Protein 9BK1 (pdb70)

InterPro domains:
  IPR006175 YjgF/YER057c/UK114 family [PF01042] (9-115)
  IPR035709 RutC family, YoaB-like [PTHR47328] (1-116)
  IPR035709 RutC family, YoaB-like [cd06150] (10-115)
  IPR035959 RutC-like superfamily [G3DSA:3.30.1330.40] (2-116)
  IPR035959 RutC-like superfamily [SSF55298] (11-117)

Sequence (116 aa):
SIQRQLTNERMSQVVVHNGTVYLAGQVGDDMTAGVEQQTREVLNSIERLLDLAGTDKTRILSVTIYLKDIDADFAGMNSVWDKWLPKGFAPARATVEAKLCEPQILVELSVIAALP

Radius of gyration: 13.82 Å; Cα contacts (8 Å, |Δi|>4): 232; chains: 1; bounding box: 34×32×35 Å

Organism: Pseudomonas syringae pv. tomato (strain ATCC BAA-871 / DC3000) (NCBI:txid223283)

Solvent-accessible surface area: 6533 Å² total; per-residue (Å²): 117,83,93,147,54,100,87,88,182,206,82,16,43,0,31,5,76,121,30,34,0,96,13,19,32,16,49,8,100,50,56,132,17,41,5,69,64,0,0,120,28,0,6,75,13,0,59,133,12,1,106,92,11,43,11,47,62,42,100,9,85,41,1,41,0,66,0,70,59,46,138,70,23,86,76,13,0,25,60,18,17,106,178,20,25,64,205,74,102,78,18,65,81,51,29,68,98,38,167,23,118,93,88,89,11,32,0,39,0,38,2,64,0,24,57,114

B-factor: mean 16.34, std 7.08, range [6.61, 47.85]

Structure (mmCIF, N/CA/C/O backbone):
data_9BK1
#
_entry.id   9BK1
#
_cell.length_a   66.684
_cell.length_b   66.684
_cell.length_c   66.684
_cell.angle_alpha   90.000
_cell.angle_beta   90.000
_cell.angle_gamma   90.000
#
_symmetry.space_group_name_H-M   'P 21 3'
#
loop_
_entity.id
_entity.type
_entity.pdbx_description
1 polymer 'L-PSP family protein PSPTO_0102'
2 water water
#
loop_
_atom_site.group_PDB
_atom_site.id
_atom_site.type_symbol
_atom_site.label_atom_id
_atom_site.label_alt_id
_atom_site.label_comp_id
_atom_site.label_asym_id
_atom_site.label_entity_id
_atom_site.label_seq_id
_atom_site.pdbx_PDB_ins_code
_atom_site.Cartn_x
_atom_site.Cartn_y
_atom_site.Cartn_z
_atom_site.occupancy
_atom_site.B_iso_or_equiv
_atom_site.auth_seq_id
_atom_site.auth_comp_id
_atom_site.auth_asym_id
_atom_site.auth_atom_id
_atom_site.pdbx_PDB_model_num
ATOM 1 N N . SER A 1 2 ? 8.41463 26.19977 27.30710 1.000 34.77589 2 SER A N 1
ATOM 2 C CA . SER A 1 2 ? 8.08929 24.90927 27.90714 1.000 28.81109 2 SER A CA 1
ATOM 3 C C . SER A 1 2 ? 9.13141 24.52348 28.94578 1.000 24.25971 2 SER A C 1
ATOM 4 O O . SER A 1 2 ? 9.16196 25.06072 30.05729 1.000 24.77540 2 SER A O 1
ATOM 7 N N . ILE A 1 3 ? 9.98111 23.57773 28.56523 1.000 21.06198 3 ILE A N 1
ATOM 8 C CA . ILE A 1 3 ? 11.10794 23.13773 29.37660 1.000 20.34202 3 ILE A CA 1
ATOM 9 C C . ILE A 1 3 ? 12.37342 23.31721 28.55526 1.000 22.96647 3 ILE A C 1
ATOM 10 O O . ILE A 1 3 ? 12.44557 22.85661 27.41034 1.000 23.20136 3 ILE A O 1
ATOM 15 N N . GLN A 1 4 ? 13.36231 23.98874 29.13287 1.000 18.51047 4 GLN A N 1
ATOM 16 C CA . GLN A 1 4 ? 14.67750 24.11126 28.52230 1.000 15.90085 4 GLN A CA 1
ATOM 17 C C . GLN A 1 4 ? 15.67242 23.31880 29.35057 1.000 17.29494 4 GLN A C 1
ATOM 18 O O . GLN A 1 4 ? 15.68137 23.43305 30.57414 1.000 18.67247 4 GLN A O 1
ATOM 24 N N . ARG A 1 5 ? 16.49440 22.50891 28.69243 1.000 13.70475 5 ARG A N 1
ATOM 25 C CA . ARG A 1 5 ? 17.54119 21.75029 29.36476 1.000 12.63359 5 ARG A CA 1
ATOM 26 C C . ARG A 1 5 ? 18.88804 22.16138 28.79742 1.000 16.01419 5 ARG A C 1
ATOM 27 O O . ARG A 1 5 ? 19.02021 22.36794 27.58682 1.000 19.18630 5 ARG A O 1
ATOM 35 N N . GLN A 1 6 ? 19.88030 22.28977 29.67913 1.000 14.88195 6 GLN A N 1
ATOM 36 C CA . GLN A 1 6 ? 21.23170 22.66989 29.29145 1.000 15.96584 6 GLN A CA 1
ATOM 37 C 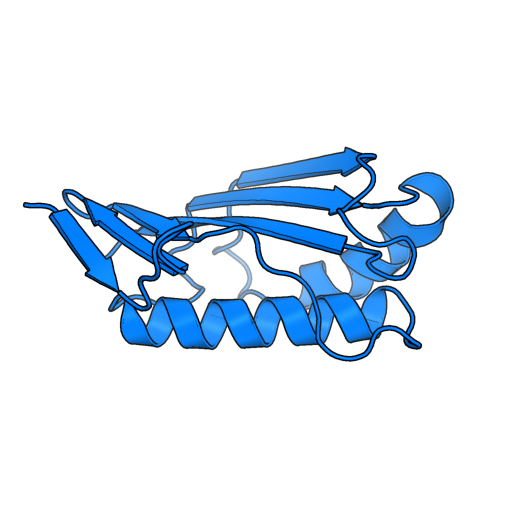C . GLN A 1 6 ? 22.24541 21.77922 29.99332 1.000 17.85960 6 GLN A C 1
ATOM 38 O O . GLN A 1 6 ? 22.05866 21.37765 31.15542 1.000 15.02753 6 GLN A O 1
ATOM 44 N N . LEU A 1 7 ? 23.33749 21.50648 29.26804 1.000 17.49340 7 LEU A N 1
ATOM 45 C CA . LEU A 1 7 ? 24.45893 20.67956 29.71603 1.000 13.58269 7 LEU A CA 1
ATOM 46 C C . LEU A 1 7 ? 23.96826 19.28176 30.10802 1.000 16.42052 7 LEU A C 1
ATOM 47 O O . LEU A 1 7 ? 23.97868 18.87038 31.27301 1.000 16.86352 7 LEU A O 1
ATOM 52 N N . THR A 1 8 ? 23.53448 18.55970 29.08017 1.000 18.82355 8 THR A N 1
ATOM 53 C CA . THR A 1 8 ? 22.77772 17.32393 29.22404 1.000 15.83193 8 THR A CA 1
ATOM 54 C C . THR A 1 8 ? 23.63468 16.14095 28.80513 1.000 19.80771 8 THR A C 1
ATOM 55 O O . THR A 1 8 ? 24.31833 16.19714 27.77613 1.000 20.40507 8 THR A O 1
ATOM 59 N N . ASN A 1 9 ? 23.61159 15.08352 29.61161 1.000 15.73937 9 ASN A N 1
ATOM 60 C CA . ASN A 1 9 ? 24.08327 13.77982 29.16325 1.000 18.53917 9 ASN A CA 1
ATOM 61 C C . ASN A 1 9 ? 23.02025 12.73596 29.49601 1.000 17.97344 9 ASN A C 1
ATOM 62 O O . ASN A 1 9 ? 21.89019 13.09082 29.85231 1.000 16.77152 9 ASN A O 1
ATOM 67 N N . GLU A 1 10 ? 23.35222 11.45138 29.35703 1.000 19.15941 10 GLU A N 1
ATOM 68 C CA . GLU A 1 10 ? 22.36456 10.40345 29.57461 1.000 19.91238 10 GLU A CA 1
ATOM 69 C C . GLU A 1 10 ? 21.85130 10.38448 31.00502 1.000 16.01275 10 GLU A C 1
ATOM 70 O O . GLU A 1 10 ? 20.73790 9.90605 31.25158 1.000 16.71074 10 GLU A O 1
ATOM 76 N N . ARG A 1 11 ? 22.63464 10.90218 31.94389 1.000 14.50859 11 ARG A N 1
ATOM 77 C CA . ARG A 1 11 ? 22.30648 10.79223 33.35690 1.000 13.59240 11 ARG A CA 1
ATOM 78 C C . ARG A 1 11 ? 21.57321 12.01589 33.88108 1.000 12.00087 11 ARG A C 1
ATOM 79 O O . ARG A 1 11 ? 20.65716 11.87934 34.70192 1.000 13.28486 11 ARG A O 1
ATOM 87 N N . MET A 1 12 ? 21.96059 13.21168 33.44957 1.000 13.16808 12 MET A N 1
ATOM 88 C CA . MET A 1 12 ? 21.36676 14.40609 34.03545 1.000 11.47895 12 MET A CA 1
ATOM 89 C C . MET A 1 12 ? 21.58991 15.59709 33.12185 1.000 13.77696 12 MET A C 1
ATOM 90 O O . MET A 1 12 ? 22.45036 15.57950 32.23861 1.000 15.11917 12 MET A O 1
ATOM 95 N N . SER A 1 13 ? 20.79964 16.63736 33.35174 1.000 10.17746 13 SER A N 1
ATOM 96 C CA . SER A 1 13 ? 21.07546 17.97364 32.84832 1.000 10.45617 13 SER A CA 1
ATOM 97 C C . SER A 1 13 ? 21.56586 18.81890 34.00803 1.000 11.88024 13 SER A C 1
ATOM 98 O O . SER A 1 13 ? 21.00803 18.74393 35.10848 1.000 10.27788 13 SER A O 1
ATOM 101 N N . GLN A 1 14 ? 22.59946 19.63238 33.76768 1.000 11.15430 14 GLN A N 1
ATOM 102 C CA . GLN A 1 14 ? 23.03545 20.53315 34.82845 1.000 12.39176 14 GLN A CA 1
ATOM 103 C C . GLN A 1 14 ? 21.99685 21.60836 35.09259 1.000 10.41727 14 GLN A C 1
ATOM 104 O O . GLN A 1 14 ? 21.87958 22.08223 36.23541 1.000 10.17007 14 GLN A O 1
ATOM 110 N N . VAL A 1 15 ? 21.25380 22.01357 34.05429 1.000 10.81617 15 VAL A N 1
ATOM 111 C CA . VAL A 1 15 ? 20.28632 23.10366 34.14134 1.000 12.11367 15 VAL A CA 1
ATOM 112 C C . VAL A 1 15 ? 18.96454 22.64024 33.55004 1.000 13.62394 15 VAL A C 1
ATOM 113 O O . VAL A 1 15 ? 18.93105 22.15880 32.41027 1.000 12.04787 15 VAL A O 1
ATOM 117 N N . VAL A 1 16 ? 17.86877 22.82857 34.28898 1.000 9.70384 16 VAL A N 1
ATOM 118 C CA . VAL A 1 16 ? 16.53062 22.63373 33.73970 1.000 9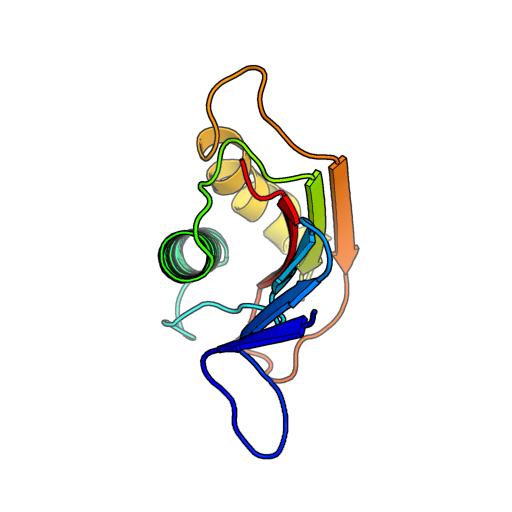.36354 16 VAL A CA 1
ATOM 119 C C . VAL A 1 16 ? 15.69737 23.84841 34.10531 1.000 13.14481 16 VAL A C 1
ATOM 120 O O . VAL A 1 16 ? 15.65753 24.24914 35.27043 1.000 13.50512 16 VAL A O 1
ATOM 124 N N . VAL A 1 17 ? 15.04432 24.45136 33.11772 1.000 11.45544 17 VAL A N 1
ATOM 125 C CA . VAL A 1 17 ? 14.24158 25.64905 33.32467 1.000 10.76420 17 VAL A CA 1
ATOM 126 C C . VAL A 1 17 ? 12.81431 25.32801 32.91069 1.000 12.47858 17 VAL A C 1
ATOM 127 O O . VAL A 1 17 ? 12.58194 24.82370 31.80405 1.000 14.63182 17 VAL A O 1
ATOM 131 N N . HIS A 1 18 ? 11.86753 25.56871 33.81479 1.000 9.75846 18 HIS A N 1
ATOM 132 C CA . HIS A 1 18 ? 10.45678 25.30022 33.54692 1.000 10.63185 18 HIS A CA 1
ATOM 133 C C . HIS A 1 18 ? 9.61347 26.44412 34.07839 1.000 11.96353 18 HIS A C 1
ATOM 134 O O . HIS A 1 18 ? 9.59192 26.68823 35.28702 1.000 12.00347 18 HIS A O 1
ATOM 141 N N . ASN A 1 19 ? 8.92178 27.14304 33.17542 1.000 13.81244 19 ASN A N 1
ATOM 142 C CA . ASN A 1 19 ? 7.93435 28.14928 33.56448 1.000 14.33265 19 ASN A CA 1
ATOM 143 C C . ASN A 1 19 ? 8.49848 29.09772 34.61410 1.000 10.71244 19 ASN A C 1
ATOM 144 O O . ASN A 1 19 ? 7.87022 29.38309 35.63488 1.000 13.87455 19 ASN A O 1
ATOM 149 N N . GLY A 1 20 ? 9.72048 29.56000 34.37094 1.000 12.61603 20 GLY A N 1
ATOM 150 C CA . GLY A 1 20 ? 10.33367 30.56827 35.20185 1.000 11.16273 20 GLY A CA 1
AT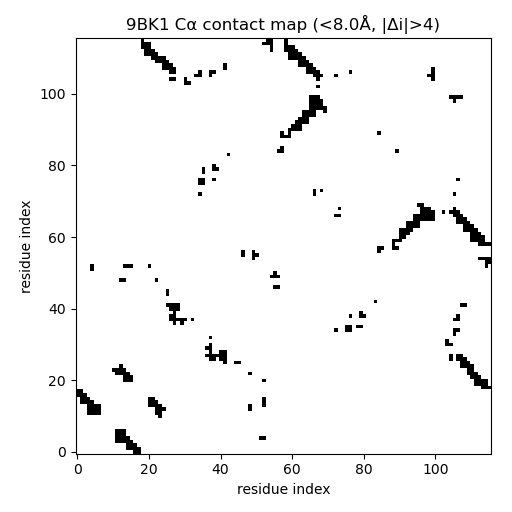OM 151 C C . GLY A 1 20 ? 11.13978 30.05519 36.37477 1.000 12.98558 20 GLY A C 1
ATOM 152 O O . GLY A 1 20 ? 11.75267 30.86596 37.08131 1.000 11.74881 20 GLY A O 1
ATOM 153 N N . THR A 1 21 ? 11.15722 28.74751 36.61449 1.000 10.72959 21 THR A N 1
ATOM 154 C CA . THR A 1 21 ? 11.89878 28.17243 37.73220 1.000 9.76668 21 THR A CA 1
ATOM 155 C C . THR A 1 21 ? 13.09139 27.38452 37.20190 1.000 12.93126 21 THR A C 1
ATOM 156 O O . THR A 1 21 ? 12.95064 26.60460 36.25705 1.000 10.81468 21 THR A O 1
ATOM 160 N N . VAL A 1 22 ? 14.25992 27.59848 37.81093 1.000 9.13498 22 VAL A N 1
ATOM 161 C CA . VAL A 1 22 ? 15.52683 26.98865 37.41637 1.000 10.71490 22 VAL A CA 1
ATOM 162 C C . VAL A 1 22 ? 15.87580 25.91758 38.44016 1.000 10.23402 22 VAL A C 1
ATOM 163 O O . VAL A 1 22 ? 15.98636 26.20869 39.63531 1.000 8.81535 22 VAL A O 1
ATOM 167 N N . TYR A 1 23 ? 16.05260 24.68381 37.97582 1.000 9.04888 23 TYR A N 1
ATOM 168 C CA . TYR A 1 23 ? 16.46545 23.55943 38.80555 1.000 7.34829 23 TYR A CA 1
ATOM 169 C C . TYR A 1 23 ? 17.87356 23.16423 38.39248 1.000 8.76133 23 TYR A C 1
ATOM 170 O O . TYR A 1 23 ? 18.10606 22.80826 37.22807 1.000 10.09660 23 TYR A O 1
ATOM 179 N N . LEU A 1 24 ? 18.81805 23.21397 39.32848 1.000 7.60301 24 LEU A N 1
ATOM 180 C CA . LEU A 1 24 ? 20.18107 22.80582 39.01508 1.000 7.04644 24 LEU A CA 1
ATOM 181 C C . LEU A 1 24 ? 20.45411 21.40298 39.54810 1.000 9.30237 24 LEU A C 1
ATOM 182 O O . LEU A 1 24 ? 19.95691 21.02449 40.61377 1.000 9.89045 24 LEU A O 1
ATOM 187 N N . ALA A 1 25 ? 21.22595 20.62918 38.78419 1.000 7.31468 25 ALA A N 1
ATOM 188 C CA . ALA A 1 25 ? 21.78303 19.37692 39.28751 1.000 8.93045 25 ALA A CA 1
ATOM 189 C C . ALA A 1 25 ? 22.65002 19.65337 40.51425 1.000 8.33663 25 ALA A C 1
ATOM 190 O O . ALA A 1 25 ? 23.14733 20.76076 40.71965 1.000 8.84311 25 ALA A O 1
ATOM 192 N N . GLY A 1 26 ? 22.82424 18.62627 41.35010 1.000 8.99151 26 GLY A N 1
ATOM 193 C CA . GLY A 1 26 ? 23.66987 18.78866 42.51954 1.000 8.93337 26 GLY A CA 1
ATOM 194 C C . GLY A 1 26 ? 25.08675 19.15231 42.11286 1.000 8.21149 26 GLY A C 1
ATOM 195 O O . GLY A 1 26 ? 25.64006 18.58194 41.17509 1.000 10.18547 26 GLY A O 1
ATOM 196 N N . GLN A 1 27 ? 25.67140 20.11908 42.82464 1.000 7.30247 27 GLN A N 1
ATOM 197 C CA . GLN A 1 27 ? 26.98290 20.65454 42.47826 1.000 8.99870 27 GLN A CA 1
ATOM 198 C C . GLN A 1 27 ? 27.97775 20.32563 43.57911 1.000 9.07454 27 GLN A C 1
ATOM 199 O O . GLN A 1 27 ? 27.66036 20.43551 44.76708 1.000 9.99352 27 GLN A O 1
ATOM 205 N N . VAL A 1 28 ? 29.17416 19.89958 43.17572 1.000 10.24901 28 VAL A N 1
ATOM 206 C CA . VAL A 1 28 ? 30.27024 19.62847 44.09473 1.000 10.91742 28 VAL A CA 1
ATOM 207 C C . VAL A 1 28 ? 31.48660 20.42555 43.64315 1.000 13.73548 28 VAL A C 1
ATOM 208 O O . VAL A 1 28 ? 31.50070 21.03021 42.57043 1.000 13.74765 28 VAL A O 1
ATOM 212 N N . GLY A 1 29 ? 32.51382 20.42895 44.49489 1.000 12.63792 29 GLY A N 1
ATOM 213 C CA . GLY A 1 29 ? 33.71041 21.20091 44.23859 1.000 11.70206 29 GLY A CA 1
ATOM 214 C C . GLY A 1 29 ? 34.64244 20.52526 43.24812 1.000 13.40129 29 GLY A C 1
ATOM 215 O O . GLY A 1 29 ? 34.35931 19.46546 42.69236 1.000 15.19743 29 GLY A O 1
ATOM 216 N N . ASP A 1 30 ? 35.79103 21.16534 43.02506 1.000 14.00566 30 ASP A N 1
ATOM 217 C CA . ASP A 1 30 ? 36.77598 20.67270 42.06158 1.000 14.30146 30 ASP A CA 1
ATOM 218 C C . ASP A 1 30 ? 37.96431 19.98535 42.72294 1.000 15.59707 30 ASP A C 1
ATOM 219 O O . ASP A 1 30 ? 38.35338 18.89960 42.29121 1.000 17.80422 30 ASP A O 1
ATOM 224 N N . ASP A 1 31 ? 38.53800 20.59383 43.76721 1.000 18.06123 31 ASP A N 1
ATOM 225 C CA . ASP A 1 31 ? 39.74765 20.08479 44.41447 1.000 18.32571 31 ASP A CA 1
ATOM 226 C C . ASP A 1 31 ? 39.37287 19.12297 45.53899 1.000 17.27504 31 ASP A C 1
ATOM 227 O O . ASP A 1 31 ? 38.96148 19.54714 46.62364 1.000 17.88762 31 ASP A O 1
ATOM 232 N N . MET A 1 32 ? 39.57279 17.83296 45.29633 1.000 21.58040 32 MET A N 1
ATOM 233 C CA . MET A 1 32 ? 39.18249 16.80761 46.25097 1.000 22.94938 32 MET A CA 1
ATOM 234 C C . MET A 1 32 ? 40.10089 16.72387 47.45848 1.000 25.88976 32 MET A C 1
ATOM 235 O O . MET A 1 32 ? 39.72096 16.09782 48.45576 1.000 29.95765 32 MET A O 1
ATOM 240 N N . THR A 1 33 ? 41.27693 17.33859 47.40281 1.000 25.48471 33 THR A N 1
ATOM 241 C CA . THR A 1 33 ? 42.20015 17.34770 48.52784 1.000 24.68001 33 THR A CA 1
ATOM 242 C C . THR A 1 33 ? 41.98934 18.53744 49.45214 1.000 24.34935 33 THR A C 1
ATOM 243 O O . THR A 1 33 ? 42.65521 18.62851 50.48893 1.000 24.71528 33 THR A O 1
ATOM 247 N N . ALA A 1 34 ? 41.08428 19.44444 49.11272 1.000 19.81925 34 ALA A N 1
ATOM 248 C CA . ALA A 1 34 ? 40.93432 20.68179 49.85885 1.000 18.41485 34 ALA A CA 1
ATOM 249 C C . ALA A 1 34 ? 39.86596 20.53424 50.93864 1.000 15.96559 34 ALA A C 1
ATOM 250 O O . ALA A 1 34 ? 39.06039 19.59995 50.92449 1.000 17.70634 34 ALA A O 1
ATOM 252 N N . GLY A 1 35 ? 39.86951 21.48040 51.87827 1.000 14.54371 35 GLY A N 1
ATOM 253 C CA . GLY A 1 35 ? 38.89542 21.49953 52.94658 1.000 15.94618 35 GLY A CA 1
ATOM 254 C C . GLY A 1 35 ? 37.54240 22.00264 52.47869 1.000 15.37675 35 GLY A C 1
ATOM 255 O O . GLY A 1 35 ? 37.34312 22.38252 51.32266 1.000 15.95693 35 GLY A O 1
ATOM 256 N N . VAL A 1 36 ? 36.59768 22.02478 53.42050 1.000 15.35446 36 VAL A N 1
ATOM 257 C CA . VAL A 1 36 ? 35.22100 22.35877 53.05621 1.000 12.45842 36 VAL A CA 1
ATOM 258 C C . VAL A 1 36 ? 35.10265 23.80724 52.57865 1.000 15.50353 36 VAL A C 1
ATOM 259 O O . VAL A 1 36 ? 34.25554 24.10692 51.73293 1.000 12.68516 36 VAL A O 1
ATOM 263 N N . GLU A 1 37 ? 35.94679 24.72144 53.07217 1.000 15.63610 37 GLU A N 1
ATOM 264 C CA . GLU A 1 37 ? 35.83252 26.12003 52.65788 1.000 15.01839 37 GLU A CA 1
ATOM 265 C C . GLU A 1 37 ? 36.14154 26.28278 51.17211 1.000 13.95464 37 GLU A C 1
ATOM 266 O O . GLU A 1 37 ? 35.37821 26.91639 50.42507 1.000 16.78587 37 GLU A O 1
ATOM 272 N N . GLN A 1 38 ? 37.26702 25.72233 50.72035 1.000 15.28187 38 GLN A N 1
ATOM 273 C CA . GLN A 1 38 ? 37.62597 25.84405 49.31493 1.000 17.73543 38 GLN A CA 1
ATOM 274 C C . GLN A 1 38 ? 36.64956 25.07944 48.42467 1.000 14.61612 38 GLN A C 1
ATOM 275 O O . GLN A 1 38 ? 36.29207 25.54918 47.33408 1.000 16.52773 38 GLN A O 1
ATOM 281 N N . GLN A 1 39 ? 36.20880 23.89550 48.86468 1.000 15.55919 39 GLN A N 1
ATOM 282 C CA . GLN A 1 39 ? 35.22388 23.16319 48.07094 1.000 14.01299 39 GLN A CA 1
ATOM 283 C C . GLN A 1 39 ? 33.93151 23.95393 47.95064 1.000 12.72605 39 GLN A C 1
ATOM 284 O O . GLN A 1 39 ? 33.30480 23.97202 46.88421 1.000 12.58317 39 GLN A O 1
ATOM 290 N N . THR A 1 40 ? 33.51670 24.62158 49.03093 1.000 11.95876 40 THR A N 1
ATOM 291 C CA . THR A 1 40 ? 32.30476 25.43083 48.97272 1.000 11.34944 40 THR A CA 1
ATOM 292 C C . THR A 1 40 ? 32.47745 26.59271 48.00495 1.000 13.58474 40 THR A C 1
ATOM 293 O O . THR A 1 40 ? 31.56664 26.89375 47.22181 1.000 12.12316 40 THR A O 1
ATOM 297 N N . ARG A 1 41 ? 33.64691 27.24890 48.02342 1.000 14.43130 41 ARG A N 1
ATOM 298 C CA . ARG A 1 41 ? 33.89474 28.31850 47.05330 1.000 16.59437 41 ARG A CA 1
ATOM 299 C C . ARG A 1 41 ? 33.76407 27.81122 45.62432 1.000 12.89938 41 ARG A C 1
ATOM 300 O O . ARG A 1 41 ? 33.17048 28.48136 44.76903 1.000 14.51434 41 ARG A O 1
ATOM 308 N N . GLU A 1 42 ? 34.31818 26.62601 45.35454 1.000 14.08767 42 GLU A N 1
ATOM 309 C CA . GLU A 1 42 ? 34.27792 26.07676 44.00409 1.000 12.00900 42 GLU A CA 1
ATOM 310 C C . GLU A 1 42 ? 32.84716 25.72884 43.60248 1.000 14.48358 42 GLU A C 1
ATOM 311 O O . GLU A 1 42 ? 32.43421 25.97369 42.45995 1.000 14.92392 42 GLU A O 1
ATOM 317 N N . VAL A 1 43 ? 32.06821 25.19473 44.54650 1.000 12.64048 43 VAL A N 1
ATOM 318 C CA . VAL A 1 43 ? 30.65395 24.91609 44.29189 1.000 11.24811 43 VAL A CA 1
ATOM 319 C C . VAL A 1 43 ? 29.91309 26.19354 43.93022 1.000 12.77578 43 VAL A C 1
ATOM 320 O O . VAL A 1 43 ? 29.09752 26.22194 42.99762 1.000 12.90085 43 VAL A O 1
ATOM 324 N N . LEU A 1 44 ? 30.14795 27.26049 44.69365 1.000 11.80814 44 LEU A N 1
ATOM 325 C CA . LEU A 1 44 ? 29.40998 28.49218 44.45253 1.000 11.84974 44 LEU A CA 1
ATOM 326 C C . LEU A 1 44 ? 29.80327 29.10800 43.11198 1.000 12.91603 44 LEU A C 1
ATOM 327 O O . LEU A 1 44 ? 28.94506 29.63444 42.38850 1.000 11.64659 44 LEU A O 1
ATOM 332 N N . ASN A 1 45 ? 31.08846 29.02003 42.74439 1.000 13.63605 45 ASN A N 1
ATOM 333 C CA . ASN A 1 45 ? 31.50633 29.46802 41.41417 1.000 13.72431 45 ASN A CA 1
ATOM 334 C C . ASN A 1 45 ? 30.77897 28.69483 40.31760 1.000 14.00994 45 ASN A C 1
ATOM 335 O O . ASN A 1 45 ? 30.30836 29.27979 39.32545 1.000 13.93596 45 ASN A O 1
ATOM 340 N N . SER A 1 46 ? 30.70870 27.36473 40.46620 1.000 12.99424 46 SER A N 1
ATOM 341 C CA . SER A 1 46 ? 30.00447 26.53736 39.48946 1.000 11.49532 46 SER A CA 1
ATOM 342 C C . SER A 1 46 ? 28.53668 26.93256 39.38106 1.000 13.94148 46 SER A C 1
ATOM 343 O O . SER A 1 46 ? 27.98136 27.01794 38.27601 1.000 14.16935 46 SER A O 1
ATOM 346 N N . ILE A 1 47 ? 27.88768 27.15595 40.52636 1.000 11.46476 47 ILE A N 1
ATOM 347 C CA . ILE A 1 47 ? 26.48835 27.57766 40.51559 1.000 9.80755 47 ILE A CA 1
ATOM 348 C C . ILE A 1 47 ? 26.33661 28.88548 39.75624 1.000 11.82709 47 ILE A C 1
ATOM 349 O O . ILE A 1 47 ? 25.40176 29.04834 38.96299 1.000 13.15115 47 ILE A O 1
ATOM 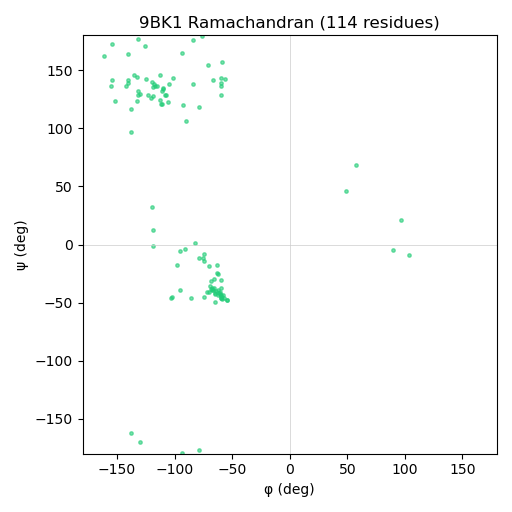354 N N . GLU A 1 48 ? 27.24570 29.83796 39.98998 1.000 12.42507 48 GLU A N 1
ATOM 355 C CA . GLU A 1 48 ? 27.15272 31.12061 39.29701 1.000 11.61483 48 GLU A CA 1
ATOM 356 C C . GLU A 1 48 ? 27.24726 30.92917 37.78974 1.000 13.27306 48 GLU A C 1
ATOM 357 O O . GLU A 1 48 ? 26.48194 31.53710 37.02865 1.000 16.13678 48 GLU A O 1
ATOM 363 N N . ARG A 1 49 ? 28.15846 30.06323 37.33816 1.000 14.94608 49 ARG A N 1
ATOM 364 C CA . ARG A 1 49 ? 28.25295 29.81212 35.89804 1.000 12.46959 49 ARG A CA 1
ATOM 365 C C . ARG A 1 49 ? 26.95540 29.22231 35.35069 1.000 13.53789 49 ARG A C 1
ATOM 366 O O . ARG A 1 49 ? 26.48483 29.60806 34.26465 1.000 13.43224 49 ARG A O 1
ATOM 374 N N . LEU A 1 50 ? 26.35828 28.28258 36.09117 1.000 11.52731 50 LEU A N 1
ATOM 375 C CA . LEU A 1 50 ? 25.12704 27.66101 35.61565 1.000 12.40919 50 LEU A CA 1
ATOM 376 C C . LEU A 1 50 ? 23.97127 28.65655 35.61189 1.000 12.76145 50 LEU A C 1
ATOM 377 O O . LEU A 1 50 ? 23.12221 28.62844 34.71358 1.000 11.74431 50 LEU A O 1
ATOM 382 N N . LEU A 1 51 ? 23.90835 29.52860 36.61735 1.000 11.97015 51 LEU A N 1
ATOM 383 C CA . LEU A 1 51 ? 22.85824 30.53921 36.63285 1.000 14.66082 51 LEU A CA 1
ATOM 384 C C . LEU A 1 51 ? 23.01580 31.49675 35.45572 1.000 13.51804 51 LEU A C 1
ATOM 385 O O . LEU A 1 51 ? 22.02122 31.88543 34.82948 1.000 12.94853 51 LEU A O 1
ATOM 390 N N . ASP A 1 52 ? 24.25918 31.87445 35.13404 1.000 13.52859 52 ASP A N 1
ATOM 391 C CA . ASP A 1 52 ? 24.51073 32.67233 33.93268 1.000 14.49551 52 ASP A CA 1
ATOM 392 C C . ASP A 1 52 ? 23.92363 32.00088 32.69400 1.000 14.99145 52 ASP A C 1
ATOM 393 O O . ASP A 1 52 ? 23.25870 32.65018 31.87205 1.000 15.73316 52 ASP A O 1
ATOM 398 N N . LEU A 1 53 ? 24.17995 30.69450 32.53113 1.000 14.30795 53 LEU A N 1
ATOM 399 C CA . LEU A 1 53 ? 23.64918 29.99713 31.35499 1.000 12.53981 53 LEU A CA 1
ATOM 400 C C . LEU A 1 53 ? 22.12471 29.93301 31.37405 1.000 16.28223 53 LEU A C 1
ATOM 401 O O . LEU A 1 53 ? 21.47621 30.04392 30.32440 1.000 16.30024 53 LEU A O 1
ATOM 406 N N . ALA A 1 54 ? 21.53635 29.74517 32.55761 1.000 13.54370 54 ALA A N 1
ATOM 407 C CA . ALA A 1 54 ? 20.08863 29.62015 32.68094 1.000 13.96140 54 ALA A CA 1
ATOM 408 C C . ALA A 1 54 ? 19.36130 30.93443 32.41561 1.000 16.26070 54 ALA A C 1
ATOM 409 O O . ALA A 1 54 ? 18.15541 30.92137 32.13648 1.000 19.40323 54 ALA A O 1
ATOM 411 N N . GLY A 1 55 ? 20.05769 32.05717 32.47571 1.000 14.35765 55 GLY A N 1
ATOM 412 C CA . GLY A 1 55 ? 19.43041 33.34526 32.28421 1.000 16.22130 55 GLY A CA 1
ATOM 413 C C . GLY A 1 55 ? 19.04898 34.06013 33.55837 1.000 17.34781 55 GLY A C 1
ATOM 414 O O . GLY A 1 55 ? 18.17401 34.93412 33.51095 1.000 17.33239 55 GLY A O 1
ATOM 415 N N . THR A 1 56 ? 19.65376 33.72493 34.68212 1.000 14.86529 56 THR A N 1
ATOM 416 C CA . THR A 1 56 ? 19.35915 34.43629 35.91945 1.000 15.78076 56 THR A CA 1
ATOM 417 C C . THR A 1 56 ? 20.67765 34.67659 36.64685 1.000 15.58902 56 THR A C 1
ATOM 418 O O . THR A 1 56 ? 21.75545 34.62756 36.04298 1.000 16.19972 56 THR A O 1
ATOM 422 N N . ASP A 1 57 ? 20.59901 34.98476 37.94204 1.000 13.95741 57 ASP A N 1
ATOM 423 C CA . ASP A 1 57 ? 21.76255 35.40311 38.71156 1.000 15.50135 57 ASP A CA 1
ATOM 424 C C . ASP A 1 57 ? 21.54042 35.08351 40.18466 1.000 15.32094 57 ASP A C 1
ATOM 425 O O . ASP A 1 57 ? 20.44897 34.69000 40.60381 1.000 13.60155 57 ASP A O 1
ATOM 430 N N . LYS A 1 58 ? 22.59510 35.27487 40.97884 1.000 16.36723 58 LYS A N 1
ATOM 431 C CA . LYS A 1 58 ? 22.58188 34.74222 42.33664 1.000 18.08201 58 LYS A CA 1
ATOM 432 C C . LYS A 1 58 ? 21.69664 35.53555 43.29540 1.000 18.63706 58 LYS A C 1
ATOM 433 O O . LYS A 1 58 ? 21.47137 35.06676 44.41532 1.000 18.98200 58 LYS A O 1
ATOM 439 N N . THR A 1 59 ? 21.16651 36.69196 42.88936 1.000 17.23108 59 THR A N 1
ATOM 440 C CA . THR A 1 59 ? 20.14331 37.37232 43.68122 1.000 18.47546 59 THR A CA 1
ATOM 441 C C . THR A 1 59 ? 18.73738 36.82552 43.45410 1.000 16.51514 59 THR A C 1
ATOM 442 O O . THR A 1 59 ? 17.78676 37.34186 44.05420 1.000 17.54305 59 THR A O 1
ATOM 446 N N . ARG A 1 60 ? 18.57219 35.80431 42.61264 1.000 13.75538 60 ARG A N 1
ATOM 447 C CA . ARG A 1 60 ? 17.25426 35.23811 42.36010 1.000 12.19096 60 ARG A CA 1
ATOM 448 C C . ARG A 1 60 ? 17.20048 33.76312 42.73953 1.000 11.62935 60 ARG A C 1
ATOM 449 O O . ARG A 1 60 ? 16.47650 32.97649 42.12973 1.000 11.47278 60 ARG A O 1
ATOM 457 N N . ILE A 1 61 ? 17.95441 33.37934 43.75832 1.000 10.83627 61 ILE A N 1
ATOM 458 C CA . ILE A 1 61 ? 17.91804 32.00445 44.23888 1.000 11.01961 61 ILE A CA 1
ATOM 459 C C . ILE A 1 61 ? 16.75623 31.86574 45.20617 1.000 9.60875 61 ILE A C 1
ATOM 460 O O . ILE A 1 61 ? 16.46408 32.77907 45.98912 1.000 10.73807 61 ILE A O 1
ATOM 465 N N . LEU A 1 62 ? 16.03532 30.75539 45.10167 1.000 9.13483 62 LEU A N 1
ATOM 466 C CA . LEU A 1 62 ? 14.83122 30.57868 45.90076 1.000 8.59827 62 LEU A CA 1
ATOM 467 C C . LEU A 1 62 ? 15.06517 29.66033 47.08779 1.000 9.80737 62 LEU A C 1
ATOM 468 O O . LEU A 1 62 ? 14.64169 29.97650 48.20811 1.000 9.22544 62 LEU A O 1
ATOM 473 N N . SER A 1 63 ? 15.74419 28.53277 46.86215 1.000 9.10895 63 SER A N 1
ATOM 474 C CA . SER A 1 63 ? 15.89126 27.52375 47.90638 1.000 9.24461 63 SER A CA 1
ATOM 475 C C . SER A 1 63 ? 17.14151 26.70702 47.61751 1.000 7.80909 63 SER A C 1
ATOM 476 O O . SER A 1 63 ? 17.38701 26.33410 46.46914 1.000 9.43109 63 SER A O 1
ATOM 479 N N . VAL A 1 64 ? 17.94031 26.43827 48.65198 1.000 8.44896 64 VAL A N 1
ATOM 480 C CA . VAL A 1 64 ? 19.15026 25.63629 48.50321 1.000 7.95956 64 VAL A CA 1
ATOM 481 C C . VAL A 1 64 ? 19.16248 24.59427 49.60144 1.000 7.77466 64 VAL A C 1
ATOM 482 O O . VAL A 1 64 ? 18.92422 24.91166 50.77358 1.000 7.52341 64 VAL A O 1
ATOM 486 N N . THR A 1 65 ? 19.42160 23.35351 49.22443 1.000 6.60501 65 THR A N 1
ATOM 487 C CA . THR A 1 65 ? 19.66516 22.29593 50.18855 1.000 8.59663 65 THR A CA 1
ATOM 488 C C . THR A 1 65 ? 21.14079 21.94217 50.13191 1.000 8.22503 65 THR A C 1
ATOM 489 O O . THR A 1 65 ? 21.69760 21.72847 49.04684 1.000 8.17715 65 THR A O 1
ATOM 493 N N . ILE A 1 66 ? 21.77388 21.93391 51.29804 1.000 8.36765 66 ILE A N 1
ATOM 494 C CA . ILE A 1 66 ? 23.21016 21.73978 51.43130 1.000 8.39389 66 ILE A CA 1
ATOM 495 C C . ILE A 1 66 ? 23.42957 20.40841 52.12103 1.000 8.27986 66 ILE A C 1
ATOM 496 O O . ILE A 1 66 ? 22.91173 20.19380 53.22252 1.000 9.07354 66 ILE A O 1
ATOM 501 N N . TYR A 1 67 ? 24.20414 19.53304 51.48440 1.000 7.87208 67 TYR A N 1
ATOM 502 C CA . TYR A 1 67 ? 24.58586 18.24029 52.03617 1.000 7.71108 67 TYR A CA 1
ATOM 503 C C . TYR A 1 67 ? 26.05039 18.28894 52.43828 1.000 10.05654 67 TYR A C 1
ATOM 504 O O . TYR A 1 67 ? 26.90409 18.65539 51.62626 1.000 10.60146 67 TYR A O 1
ATOM 513 N N . LEU A 1 68 ? 26.33957 17.88832 53.67418 1.000 8.98740 68 LEU A N 1
ATOM 514 C CA . LEU A 1 68 ? 27.70591 17.82708 54.17860 1.000 10.17155 68 LEU A CA 1
ATOM 515 C C . LEU A 1 68 ? 28.04768 16.39008 54.52393 1.000 10.84701 68 LEU A C 1
ATOM 516 O O . LEU A 1 68 ? 27.23450 15.67496 55.12246 1.000 9.70964 68 LEU A O 1
ATOM 521 N N . LYS A 1 69 ? 29.26397 15.97474 54.16461 1.000 8.31598 69 LYS A N 1
ATOM 522 C CA . LYS A 1 69 ? 29.72505 14.64040 54.54382 1.000 11.00325 69 LYS A CA 1
ATOM 523 C C . LYS A 1 69 ? 29.76889 14.48086 56.05859 1.000 13.45748 69 LYS A C 1
ATOM 524 O O . LYS A 1 69 ? 29.38334 13.43429 56.59157 1.000 13.09826 69 LYS A O 1
ATOM 530 N N . ASP A 1 70 ? 30.22578 15.51167 56.76605 1.000 10.29189 70 ASP A N 1
ATOM 531 C CA . ASP A 1 70 ? 30.37002 15.48656 58.22369 1.000 13.44951 70 ASP A CA 1
ATOM 532 C C . ASP A 1 70 ? 29.86623 16.83288 58.73264 1.000 11.36689 70 ASP A C 1
ATOM 533 O O . ASP A 1 70 ? 30.60993 17.81320 58.70951 1.000 12.41498 70 ASP A O 1
ATOM 538 N N . ILE A 1 71 ? 28.60700 16.89075 59.17449 1.000 10.00965 71 ILE A N 1
ATOM 539 C CA . ILE A 1 71 ? 28.04103 18.18962 59.53338 1.000 11.07898 71 ILE A CA 1
ATOM 540 C C . ILE A 1 71 ? 28.70312 18.74215 60.79379 1.000 14.39749 71 ILE A C 1
ATOM 541 O O . ILE A 1 71 ? 28.96719 19.95030 60.88780 1.000 15.03027 71 ILE A O 1
ATOM 546 N N . ASP A 1 72 ? 29.05254 17.86831 61.74512 1.000 13.20610 72 ASP A N 1
ATOM 547 C CA . ASP A 1 72 ? 29.73991 18.33831 62.94626 1.000 17.01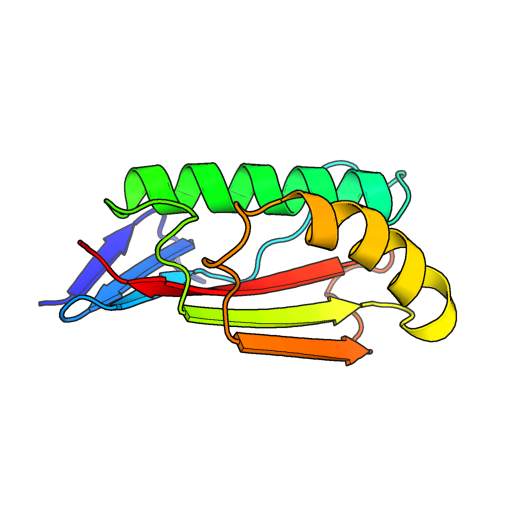184 72 ASP A CA 1
ATOM 548 C C . ASP A 1 72 ? 31.08658 18.96291 62.60498 1.000 14.69239 72 ASP A C 1
ATOM 549 O O . ASP A 1 72 ? 31.44426 20.01514 63.14738 1.000 17.45494 72 ASP A O 1
ATOM 554 N N . ALA A 1 73 ? 31.84863 18.33258 61.70642 1.000 13.48725 73 ALA A N 1
ATOM 555 C CA . ALA A 1 73 ? 33.16956 18.86132 61.37998 1.000 13.21539 73 ALA A CA 1
ATOM 556 C C . ALA A 1 73 ? 33.08175 20.14125 60.55640 1.000 14.98109 73 ALA A C 1
ATOM 557 O O . ALA A 1 73 ? 33.85607 21.08008 60.77746 1.000 14.28382 73 ALA A O 1
ATOM 559 N N . ASP A 1 74 ? 32.15782 20.20170 59.59849 1.000 12.82167 74 ASP A N 1
ATOM 560 C CA . ASP A 1 74 ? 32.28381 21.15764 58.50636 1.000 13.11236 74 ASP A CA 1
ATOM 561 C C . ASP A 1 74 ? 31.16243 22.18131 58.39648 1.000 10.02781 74 ASP A C 1
ATOM 562 O O . ASP A 1 74 ? 31.22919 23.03537 57.49893 1.000 13.45444 74 ASP A O 1
ATOM 567 N N . PHE A 1 75 ? 30.14589 22.12900 59.26385 1.000 11.75752 75 PHE A N 1
ATOM 568 C CA . PHE A 1 75 ? 29.07186 23.11882 59.22495 1.000 10.69190 75 PHE A CA 1
ATOM 569 C C . PHE A 1 75 ? 29.62788 24.53453 59.31226 1.000 13.80418 75 PHE A C 1
ATOM 570 O O . PHE A 1 75 ? 29.27694 25.40592 58.50903 1.000 14.01878 75 PHE A O 1
ATOM 578 N N . ALA A 1 76 ? 30.53463 24.77398 60.26220 1.000 15.41236 76 ALA A N 1
ATOM 579 C CA . ALA A 1 76 ? 31.00366 26.13771 60.48066 1.000 15.01111 76 ALA A CA 1
ATOM 580 C C . ALA A 1 76 ? 31.86625 26.61868 59.31979 1.000 12.81348 76 ALA A C 1
ATOM 581 O O . ALA A 1 76 ? 31.75709 27.77610 58.89043 1.000 14.32960 76 ALA A O 1
ATOM 583 N N . GLY A 1 77 ? 32.72869 25.74877 58.79843 1.000 12.33784 77 GLY A N 1
ATOM 584 C CA . GLY A 1 77 ? 33.55934 26.14040 57.67085 1.000 12.83171 77 GLY A CA 1
ATOM 585 C C . GLY A 1 77 ? 32.74660 26.41800 56.42253 1.000 15.51006 77 GLY A C 1
ATOM 586 O O . GLY A 1 77 ? 33.00676 27.38797 55.70157 1.000 14.83579 77 GLY A O 1
ATOM 587 N N . MET A 1 78 ? 31.75214 25.56922 56.14391 1.000 12.60163 78 MET A N 1
ATOM 588 C CA . MET A 1 78 ? 30.85286 25.83011 55.02887 1.000 12.26792 78 MET A CA 1
ATOM 589 C C . MET A 1 78 ? 30.14243 27.16906 55.20909 1.000 10.42410 78 MET A C 1
ATOM 590 O O . MET A 1 78 ? 30.06984 27.97665 54.27205 1.000 11.61639 78 MET A O 1
ATOM 595 N N . ASN A 1 79 ? 29.60135 27.41528 56.40871 1.000 11.90691 79 ASN A N 1
ATOM 596 C CA . ASN A 1 79 ? 28.90785 28.67469 56.66654 1.000 10.75198 79 ASN A CA 1
ATOM 597 C C . ASN A 1 79 ? 29.82377 29.86691 56.46034 1.000 12.32901 79 ASN A C 1
ATOM 598 O O . ASN A 1 79 ? 29.37568 30.92295 56.00069 1.000 14.07195 79 ASN A O 1
ATOM 603 N N . SER A 1 80 ? 31.10044 29.73707 56.83066 1.000 13.90450 80 SER A N 1
ATOM 604 C CA . SER A 1 80 ? 31.97460 30.90203 56.72846 1.000 13.73536 80 SER A CA 1
ATOM 605 C C . SER A 1 80 ? 32.05814 31.40698 55.29466 1.000 17.03045 80 SER A C 1
ATOM 606 O O . SER A 1 80 ? 32.21204 32.61507 55.07127 1.000 16.72334 80 SER A O 1
ATOM 609 N N . VAL A 1 81 ? 31.93360 30.51033 54.31865 1.000 12.26413 81 VAL A N 1
ATOM 610 C CA . VAL A 1 81 ? 31.92706 30.88255 52.90364 1.000 14.00488 81 VAL A CA 1
ATOM 611 C C . VAL A 1 81 ? 30.52790 31.26050 52.44422 1.000 16.93605 81 VAL A C 1
ATOM 612 O O . VAL A 1 81 ? 30.33932 32.26806 51.75396 1.000 16.10926 81 VAL A O 1
ATOM 616 N N . TRP A 1 82 ? 29.53794 30.44429 52.81622 1.000 14.13614 82 TRP A N 1
ATOM 617 C CA . TRP A 1 82 ? 28.16262 30.68355 52.38249 1.000 12.67628 82 TRP A CA 1
ATOM 618 C C . TRP A 1 82 ? 27.68072 32.07083 52.79875 1.000 12.76975 82 TRP A C 1
ATOM 619 O O . TRP A 1 82 ? 27.07151 32.79674 51.99978 1.000 12.95836 82 TRP A O 1
ATOM 630 N N . ASP A 1 83 ? 27.94015 32.44888 54.05536 1.000 13.55087 83 ASP A N 1
ATOM 631 C CA . ASP A 1 83 ? 27.40073 33.67640 54.62202 1.000 13.41146 83 ASP A CA 1
ATOM 632 C C . ASP A 1 83 ? 27.91149 34.92139 53.90557 1.000 17.40679 83 ASP A C 1
ATOM 633 O O . ASP A 1 83 ? 27.29987 35.98732 54.04326 1.000 21.39598 83 ASP A O 1
ATOM 638 N N . LYS A 1 84 ? 29.00683 34.81026 53.15131 1.000 16.31929 84 LYS A N 1
ATOM 639 C CA . LYS A 1 84 ? 29.59145 35.92954 52.41279 1.000 18.69272 84 LYS A CA 1
ATOM 640 C C . LYS A 1 84 ? 29.13431 35.99835 50.96230 1.000 21.08020 84 LYS A C 1
ATOM 641 O O . LYS A 1 84 ? 29.47756 36.95699 50.26192 1.000 23.53181 84 LYS A O 1
ATOM 647 N N . TRP A 1 85 ? 28.36580 35.00975 50.49934 1.000 17.56152 85 TRP A N 1
ATOM 648 C CA . TRP A 1 85 ? 28.13631 34.82637 49.07254 1.000 17.65709 85 TRP A CA 1
ATOM 649 C C . TRP A 1 85 ? 27.17540 35.85717 48.49546 1.000 17.78894 85 TRP A C 1
ATOM 650 O O . TRP A 1 85 ? 27.42815 36.40575 47.41605 1.000 20.02911 85 TRP A O 1
ATOM 661 N N . LEU A 1 86 ? 26.06838 36.11907 49.18361 1.000 16.30995 86 LEU A N 1
ATOM 662 C CA . LEU A 1 86 ? 24.97206 36.84404 48.56772 1.000 19.84508 86 LEU A CA 1
ATOM 663 C C . LEU A 1 86 ? 24.76896 38.21476 49.20199 1.000 19.84223 86 LEU A C 1
ATOM 664 O O . LEU A 1 86 ? 24.94168 38.38532 50.41371 1.000 21.15197 86 LEU A O 1
ATOM 669 N N . PRO A 1 87 ? 24.36375 39.20200 48.40407 1.000 24.03176 87 PRO A N 1
ATOM 670 C CA . PRO A 1 87 ? 24.04703 40.52404 48.95938 1.000 26.03275 87 PRO A CA 1
ATOM 671 C C . PRO A 1 87 ? 22.98917 40.42935 50.04660 1.000 25.44766 87 PRO A C 1
ATOM 672 O O . PRO A 1 87 ? 22.05625 39.62339 49.96860 1.000 22.43662 87 PRO A O 1
ATOM 676 N N . L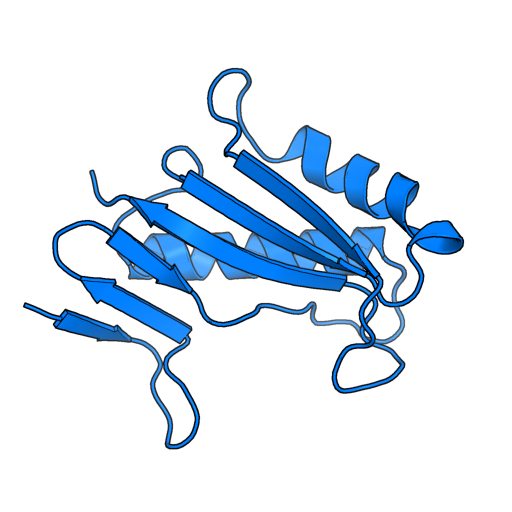YS A 1 88 ? 23.15350 41.25930 51.07439 1.000 26.12221 88 LYS A N 1
ATOM 677 C CA . LYS A 1 88 ? 22.21846 41.28321 52.18807 1.000 24.22976 88 LYS A CA 1
ATOM 678 C C . LYS A 1 88 ? 20.81849 41.62250 51.69183 1.000 24.50555 88 LYS A C 1
ATOM 679 O O . LYS A 1 88 ? 20.61971 42.60317 50.96716 1.000 25.81586 88 LYS A O 1
ATOM 685 N N . GLY A 1 89 ? 19.85179 40.79588 52.07326 1.000 22.12400 89 GLY A N 1
ATOM 686 C CA . GLY A 1 89 ? 18.48399 40.93248 51.63007 1.000 17.75923 89 GLY A CA 1
ATOM 687 C C . GLY A 1 89 ? 18.05434 39.94436 50.56663 1.000 17.59062 89 GLY A C 1
ATOM 688 O O . GLY A 1 89 ? 16.85822 39.86541 50.27766 1.000 19.49671 89 GLY A O 1
ATOM 689 N N . PHE A 1 90 ? 18.97898 39.17332 49.99620 1.000 18.47253 90 PHE A N 1
ATOM 690 C CA . PHE A 1 90 ? 18.66247 38.29141 48.87702 1.000 16.06415 90 PHE A CA 1
ATOM 691 C C . PHE A 1 90 ? 18.91346 36.81772 49.17531 1.000 13.73787 90 PHE A C 1
ATOM 692 O O . PHE A 1 90 ? 18.87646 35.99642 48.25090 1.000 13.98156 90 PHE A O 1
ATOM 700 N N . ALA A 1 91 ? 19.13505 36.45680 50.43559 1.000 14.51412 91 ALA A N 1
ATOM 701 C CA . ALA A 1 91 ? 19.40325 35.06555 50.77415 1.000 13.14786 91 ALA A CA 1
ATOM 702 C C . ALA A 1 91 ? 18.16667 34.20006 50.52952 1.000 13.20640 91 ALA A C 1
ATOM 703 O O . ALA A 1 91 ? 17.03940 34.62808 50.79082 1.000 11.87549 91 ALA A O 1
ATOM 705 N N . PRO A 1 92 ? 18.35423 32.98856 50.03195 1.000 11.89432 92 PRO A N 1
ATOM 706 C CA . PRO A 1 92 ? 17.23552 32.07492 49.77609 1.000 10.10146 92 PRO A CA 1
ATOM 707 C C . PRO A 1 92 ? 16.84220 31.31433 51.03638 1.000 10.12608 92 PRO A C 1
ATOM 708 O O . PRO A 1 92 ? 17.48517 31.41432 52.08139 1.000 10.14827 92 PRO A O 1
ATOM 712 N N . ALA A 1 93 ? 15.77438 30.52507 50.91210 1.000 9.38006 93 ALA A N 1
ATOM 713 C CA . ALA A 1 93 ? 15.53917 29.45637 51.87045 1.000 9.10590 93 ALA A CA 1
ATOM 714 C C . ALA A 1 93 ? 16.72902 28.50717 51.84595 1.000 8.00568 93 ALA A C 1
ATOM 715 O O . ALA A 1 93 ? 17.31265 28.25788 50.78535 1.000 8.63308 93 ALA A O 1
ATOM 717 N N . ARG A 1 94 ? 17.08968 27.97487 53.01777 1.000 8.11287 94 ARG A N 1
ATOM 718 C CA . ARG A 1 94 ? 18.25342 27.10856 53.14086 1.000 9.33601 94 ARG A CA 1
ATOM 719 C C . ARG A 1 94 ? 17.96615 25.95800 54.09965 1.000 10.09544 94 ARG A C 1
ATOM 720 O O . ARG A 1 94 ? 17.29230 26.13891 55.11733 1.000 9.55543 94 ARG A O 1
ATOM 728 N N . ALA A 1 95 ? 18.47749 24.77141 53.76587 1.000 7.41156 95 ALA A N 1
ATOM 729 C CA . ALA A 1 95 ? 18.46404 23.63228 54.67551 1.000 8.28620 95 ALA A CA 1
ATOM 730 C C . ALA A 1 95 ? 19.79019 22.90768 54.53758 1.000 9.15993 95 ALA A C 1
ATOM 731 O O . ALA A 1 95 ? 20.29757 22.76089 53.42325 1.000 10.41052 95 ALA A O 1
ATOM 733 N N . THR A 1 96 ? 20.34976 22.47057 55.66681 1.000 8.72948 96 THR A N 1
ATOM 734 C CA . THR A 1 96 ? 21.68651 21.88074 55.71416 1.000 8.48946 96 THR A CA 1
ATOM 735 C C . THR A 1 96 ? 21.63033 20.59757 56.53558 1.000 7.64357 96 THR A C 1
ATOM 736 O O . THR A 1 96 ? 21.21365 20.62318 57.70079 1.000 10.34286 96 THR A O 1
ATOM 740 N N . VAL A 1 97 ? 22.04597 19.47575 55.93422 1.000 8.20755 97 VAL A N 1
ATOM 741 C CA . VAL A 1 97 ? 21.95242 18.17102 56.58687 1.000 7.83358 97 VAL A CA 1
ATOM 742 C C . VAL A 1 97 ? 23.19790 17.35549 56.27077 1.000 7.87703 97 VAL A C 1
ATOM 743 O O . VAL A 1 97 ? 23.94822 17.65710 55.34204 1.000 9.11918 97 VAL A O 1
ATOM 747 N N . GLU A 1 98 ? 23.40776 16.29459 57.04978 1.000 8.55111 98 GLU A N 1
ATOM 748 C CA . GLU A 1 98 ? 24.54057 15.41103 56.81475 1.000 8.19379 98 GLU A CA 1
ATOM 749 C C . GLU A 1 98 ? 24.12163 14.26203 55.90512 1.000 8.05146 98 GLU A C 1
ATOM 750 O O . GLU A 1 98 ? 23.22434 13.47851 56.24576 1.000 8.58946 98 GLU A O 1
ATOM 756 N N . ALA A 1 99 ? 24.78349 14.16136 54.75487 1.000 9.01422 99 ALA A N 1
ATOM 757 C CA . ALA A 1 99 ? 24.57602 13.04850 53.84125 1.000 9.77267 99 ALA A CA 1
ATOM 758 C C . ALA A 1 99 ? 25.85945 12.83914 53.05531 1.000 9.55226 99 ALA A C 1
ATOM 759 O O . ALA A 1 99 ? 26.34020 13.76948 52.39587 1.000 12.73043 99 ALA A O 1
ATOM 761 N N . LYS A 1 100 ? 26.40253 11.62276 53.11493 1.000 9.96557 100 LYS A N 1
ATOM 762 C CA . LYS A 1 100 ? 27.61125 11.30525 52.35946 1.000 12.66965 100 LYS A CA 1
ATOM 763 C C . LYS A 1 100 ? 27.37058 11.49605 50.86523 1.000 11.70068 100 LYS A C 1
ATOM 764 O O . LYS A 1 100 ? 26.30211 11.15615 50.33467 1.000 10.16240 100 LYS A O 1
ATOM 770 N N . LEU A 1 101 ? 28.36577 12.05916 50.18786 1.000 11.40091 101 LEU A N 1
ATOM 771 C CA . LEU A 1 101 ? 28.30404 12.22641 48.74714 1.000 10.93769 101 LEU A CA 1
ATOM 772 C C . LEU A 1 101 ? 28.98187 11.02707 48.07882 1.000 12.97908 101 LEU A C 1
ATOM 773 O O . LEU A 1 101 ? 29.45395 10.09797 48.74317 1.000 13.03840 101 LEU A O 1
ATOM 778 N N . CYS A 1 102 ? 29.01724 11.02791 46.74527 1.000 15.04270 102 CYS A N 1
ATOM 779 C CA . CYS A 1 102 ? 29.31679 9.77836 46.05418 1.000 18.50271 102 CYS A CA 1
ATOM 780 C C . CYS A 1 102 ? 30.78767 9.39112 46.12521 1.000 19.76757 102 CYS A C 1
ATOM 781 O O . CYS A 1 102 ? 31.12267 8.25324 45.78072 1.000 22.76502 102 CYS A O 1
ATOM 784 N N . GLU A 1 103 ? 31.66260 10.28806 46.57446 1.000 17.14051 103 GLU A N 1
ATOM 785 C CA . GLU A 1 103 ? 33.05838 9.95651 46.82449 1.000 21.78592 103 GLU A CA 1
ATOM 786 C C . GLU A 1 103 ? 33.46617 10.48934 48.19166 1.000 21.09267 103 GLU A C 1
ATOM 787 O O . GLU A 1 103 ? 33.01591 11.56659 48.59618 1.000 16.89589 103 GLU A O 1
ATOM 793 N N . PRO A 1 104 ? 34.31398 9.76810 48.92595 1.000 20.94915 104 PRO A N 1
ATOM 794 C CA . PRO A 1 104 ? 34.63395 10.19627 50.29782 1.000 19.23230 104 PRO A CA 1
ATOM 795 C C . PRO A 1 104 ? 35.32281 11.55373 50.38749 1.000 18.90250 104 PRO A C 1
ATOM 796 O O . PRO A 1 104 ? 35.21436 12.21931 51.42805 1.000 19.55152 104 PRO A O 1
ATOM 800 N N . GLN A 1 105 ? 36.02992 11.99512 49.34422 1.000 17.10555 105 GLN A N 1
ATOM 801 C CA . GLN A 1 105 ? 36.68147 13.29503 49.41770 1.000 19.55761 105 GLN A CA 1
ATOM 802 C C . GLN A 1 105 ? 35.73102 14.45843 49.18481 1.000 15.48589 105 GLN A C 1
ATOM 803 O O . GLN A 1 105 ? 36.12300 15.60717 49.41384 1.000 17.30028 105 GLN A O 1
ATOM 809 N N . ILE A 1 106 ? 34.51318 14.20689 48.71433 1.000 16.92622 106 ILE A N 1
ATOM 810 C CA . ILE A 1 106 ? 33.55486 15.28568 48.50602 1.000 15.06128 106 ILE A CA 1
ATOM 811 C C . ILE A 1 106 ? 32.95396 15.65495 49.85719 1.000 13.40821 106 ILE A C 1
ATOM 812 O O . ILE A 1 106 ? 32.31750 14.82283 50.50955 1.000 13.03274 106 ILE A O 1
ATOM 817 N N . LEU A 1 107 ? 33.16784 16.89883 50.29028 1.000 11.43163 107 LEU A N 1
ATOM 818 C CA . LEU A 1 107 ? 32.72258 17.32172 51.61199 1.000 12.74892 107 LEU A CA 1
ATOM 819 C 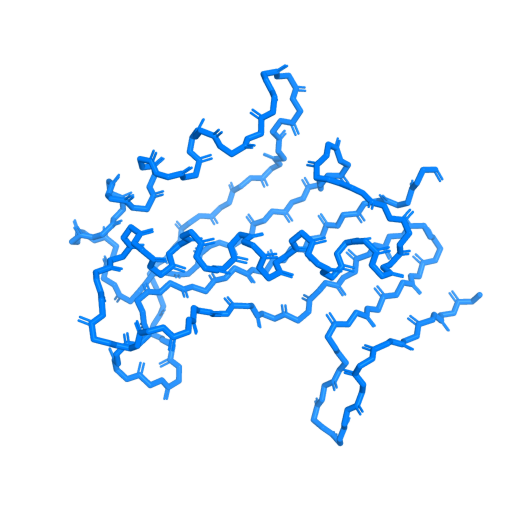C . LEU A 1 107 ? 31.39960 18.06974 51.59350 1.000 11.96665 107 LEU A C 1
ATOM 820 O O . LEU A 1 107 ? 30.75866 18.19611 52.64455 1.000 11.70512 107 LEU A O 1
ATOM 825 N N . VAL A 1 108 ? 30.97880 18.57082 50.43637 1.000 10.33841 108 VAL A N 1
ATOM 826 C CA . VAL A 1 108 ? 29.80362 19.43321 50.37505 1.000 11.30414 108 VAL A CA 1
ATOM 827 C C . VAL A 1 108 ? 29.19722 19.33686 48.98503 1.000 10.37832 108 VAL A C 1
ATOM 828 O O . VAL A 1 108 ? 29.91317 19.23637 47.98059 1.000 10.89998 108 VAL A O 1
ATOM 832 N N . GLU A 1 109 ? 27.86277 19.34434 48.94051 1.000 9.81041 109 GLU A N 1
ATOM 833 C CA . GLU A 1 109 ? 27.11968 19.34824 47.68634 1.000 8.09161 109 GLU A CA 1
ATOM 834 C C . GLU A 1 109 ? 25.89691 20.23144 47.85210 1.000 7.71821 109 GLU A C 1
ATOM 835 O O . GLU A 1 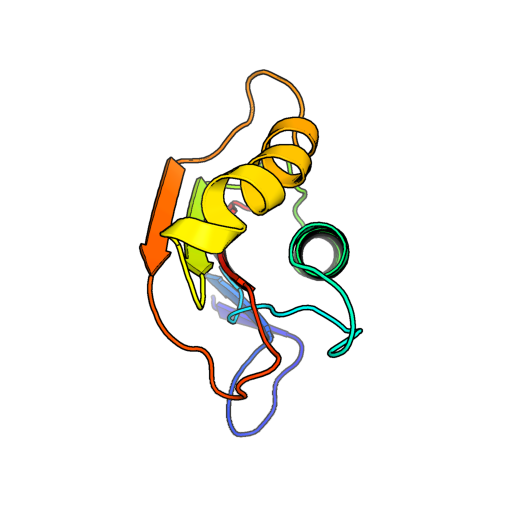109 ? 25.23514 20.17992 48.89211 1.000 9.97653 109 GLU A O 1
ATOM 841 N N . LEU A 1 110 ? 25.60933 21.06659 46.84600 1.000 7.14455 110 LEU A N 1
ATOM 842 C CA . LEU A 1 110 ? 24.45685 21.95772 46.89681 1.000 8.18802 110 LEU A CA 1
ATOM 843 C C . LEU A 1 110 ? 23.45587 21.63067 45.79945 1.000 7.36700 110 LEU A C 1
ATOM 844 O O . LEU A 1 110 ? 23.83715 21.43308 44.63820 1.000 8.21562 110 LEU A O 1
ATOM 849 N N . SER A 1 111 ? 22.17567 21.62648 46.17339 1.000 7.25962 111 SER A N 1
ATOM 850 C CA . SER A 1 111 ? 21.04179 21.53110 45.25043 1.000 7.88949 111 SER A CA 1
ATOM 851 C C . SER A 1 111 ? 20.29603 22.85987 45.27411 1.000 8.20134 111 SER A C 1
ATOM 852 O O . SER A 1 111 ? 19.79253 23.26146 46.32478 1.000 9.40477 111 SER A O 1
ATOM 855 N N . VAL A 1 112 ? 20.18466 23.50909 44.11081 1.000 8.35950 112 VAL A N 1
ATOM 856 C CA . VAL A 1 112 ? 19.70445 24.88359 43.99121 1.000 9.01410 112 VAL A CA 1
ATOM 857 C C . VAL A 1 112 ? 18.43430 24.94643 43.15463 1.000 8.79573 112 VAL A C 1
ATOM 858 O O . VAL A 1 112 ? 18.35032 24.33666 42.08049 1.000 9.05064 112 VAL A O 1
ATOM 862 N N . ILE A 1 113 ? 17.45908 25.71920 43.64234 1.000 9.02862 113 ILE A N 1
ATOM 863 C CA . ILE A 1 113 ? 16.29897 26.16265 42.88194 1.000 7.17723 113 ILE A CA 1
ATOM 864 C C . ILE A 1 113 ? 16.35269 27.68186 42.83597 1.000 9.30319 113 ILE A C 1
ATOM 865 O O . ILE A 1 113 ? 16.50950 28.32809 43.88473 1.000 8.41011 113 ILE A O 1
ATOM 870 N N . ALA A 1 114 ? 16.25536 28.24855 41.62610 1.000 8.28121 114 ALA A N 1
ATOM 871 C CA . ALA A 1 114 ? 16.32361 29.69339 41.39725 1.000 8.67017 114 ALA A CA 1
ATOM 872 C C . ALA A 1 114 ? 15.17491 30.12015 40.48623 1.000 9.02743 114 ALA A C 1
ATOM 873 O O . ALA A 1 114 ? 14.39606 29.29790 40.00836 1.000 9.78293 114 ALA A O 1
ATOM 875 N N . ALA A 1 115 ? 15.07288 31.42283 40.23815 1.000 10.25117 115 ALA A N 1
ATOM 876 C CA . ALA A 1 115 ? 13.99528 31.98251 39.43133 1.000 9.61000 115 ALA A CA 1
ATOM 877 C C . ALA A 1 115 ? 14.57205 32.79335 38.28364 1.000 12.69262 115 ALA A C 1
ATOM 878 O O . ALA A 1 115 ? 15.58670 33.46978 38.44517 1.000 11.59532 115 ALA A O 1
ATOM 880 N N . LEU A 1 116 ? 13.92813 32.71562 37.12265 1.000 13.56848 116 LEU A N 1
ATOM 881 C CA . LEU A 1 116 ? 14.24632 33.64572 36.04888 1.000 13.51817 116 LEU A CA 1
ATOM 882 C C . LEU A 1 116 ? 13.74148 35.04172 36.40025 1.000 14.09308 116 LEU A C 1
ATOM 883 O O . LEU A 1 116 ? 12.77942 35.19232 37.15815 1.000 14.29491 116 LEU A O 1
ATOM 888 N N . PRO A 1 117 ? 14.35712 36.08630 35.83506 1.000 14.61424 117 PRO A N 1
ATOM 889 C CA . PRO A 1 117 ? 13.79376 37.43537 35.98157 1.000 16.30564 117 PRO A CA 1
ATOM 890 C C . PRO A 1 117 ? 12.37793 37.52351 35.40460 1.000 17.87400 117 PRO A C 1
ATOM 891 O O . PRO A 1 117 ? 12.04310 36.72561 34.52141 1.000 17.23086 117 PRO A O 1
#

Nearest PDB structures (foldseek):
  9bk1-assembly1_A  TM=1.009E+00  e=4.167E-26  Pseudomonas syringae pv. tomato
  9bjv-assembly1_A  TM=9.785E-01  e=5.698E-18  Pseudomonas aeruginosa
  3k12-assembly1_C  TM=9.762E-01  e=2.208E-16  Pseudomonas aeruginosa
  3gtz-assembly1_C  TM=9.301E-01  e=7.156E-13  Salmonella enterica subsp. enterica serovar Typhimurium
  3lyb-assembly1_D  TM=8.872E-01  e=3.219E-08  Klebsiella pneumoniae subsp. pneumoniae NTUH-K2044

Foldseek 3Di:
DKDFDCDDPPDTQWIDDPFKIWGDKFWADDLVDDLLNGLVRRLVVVQVRCVVVAHGDLFWAEKEKEFQDCVVPVVSNCVNVVPRDPPPRDHHYHYDYDQDPDNSTGMIMITMGGHD

Secondary structure (DSSP, 8-state):
-EEEEEE-SS-EEEEEETTEEEEPPEE-S-TTS-HHHHHHHHHHHHHHHHHHHT--GGGEEEEEEEES-HHHHHHHHHHHHTTTS-TT---EEEEEE---SSTT--EEEEEEEE--